Protein AF-A0A7G9YQB5-F1 (afdb_monomer_lite)

Radius of gyration: 18.0 Å; chains: 1; bounding box: 40×24×57 Å

Structure (mmCIF, N/CA/C/O backbone):
data_AF-A0A7G9YQB5-F1
#
_entry.id   AF-A0A7G9YQB5-F1
#
loop_
_atom_site.group_PDB
_atom_site.id
_atom_site.type_symbol
_atom_site.label_atom_id
_atom_site.label_alt_id
_atom_site.label_comp_id
_atom_site.label_asym_id
_atom_site.label_entity_id
_atom_site.label_seq_id
_atom_site.pdbx_PDB_ins_code
_atom_site.Cartn_x
_atom_site.Cartn_y
_atom_site.Cartn_z
_atom_site.occupancy
_atom_site.B_iso_or_equiv
_atom_site.auth_seq_id
_atom_site.auth_comp_id
_atom_site.auth_asym_id
_atom_site.auth_atom_id
_atom_site.pdbx_PDB_model_num
ATOM 1 N N . MET A 1 1 ? 6.358 -9.343 -2.923 1.00 91.31 1 MET A N 1
ATOM 2 C CA . MET A 1 1 ? 6.070 -7.890 -3.006 1.00 91.31 1 MET A CA 1
ATOM 3 C C . MET A 1 1 ? 4.774 -7.714 -3.770 1.00 91.31 1 MET A C 1
ATOM 5 O O . MET A 1 1 ? 4.489 -8.558 -4.615 1.00 91.31 1 MET A O 1
ATOM 9 N N . ILE A 1 2 ? 4.017 -6.659 -3.492 1.00 95.31 2 ILE A N 1
ATOM 10 C CA . ILE A 1 2 ? 2.832 -6.290 -4.268 1.00 95.31 2 ILE A CA 1
ATOM 11 C C . ILE A 1 2 ? 3.127 -5.019 -5.060 1.00 95.31 2 ILE A C 1
ATOM 13 O O . ILE A 1 2 ? 3.774 -4.109 -4.544 1.00 95.31 2 ILE A O 1
ATOM 17 N N . LEU A 1 3 ? 2.701 -4.999 -6.320 1.00 96.31 3 LEU A N 1
ATOM 18 C CA . LEU A 1 3 ? 2.721 -3.837 -7.201 1.00 96.31 3 LEU A CA 1
ATOM 19 C C . LEU A 1 3 ? 1.329 -3.203 -7.169 1.00 96.31 3 LEU A C 1
ATOM 21 O O . LEU A 1 3 ? 0.357 -3.900 -7.451 1.00 96.31 3 LEU A O 1
ATOM 25 N N . TYR A 1 4 ? 1.219 -1.917 -6.844 1.00 96.75 4 TYR A N 1
ATOM 26 C CA . TYR A 1 4 ? -0.076 -1.257 -6.662 1.00 96.75 4 TYR A CA 1
ATOM 27 C C . TYR A 1 4 ? -0.091 0.211 -7.106 1.00 96.75 4 TYR A C 1
ATOM 29 O O . TYR A 1 4 ? 0.948 0.874 -7.194 1.00 96.75 4 TYR A O 1
ATOM 37 N N . TRP A 1 5 ? -1.296 0.726 -7.354 1.00 97.31 5 TRP A N 1
ATOM 38 C CA . TRP A 1 5 ? -1.564 2.142 -7.597 1.00 97.31 5 TRP A CA 1
ATOM 39 C C . TRP A 1 5 ? -1.805 2.890 -6.286 1.00 97.31 5 TRP A C 1
ATOM 41 O O . TRP A 1 5 ? -2.709 2.558 -5.520 1.00 97.31 5 TRP A O 1
ATOM 51 N N . LYS A 1 6 ? -1.021 3.940 -6.026 1.00 95.19 6 LYS A N 1
ATOM 52 C CA . LYS A 1 6 ? -1.218 4.800 -4.852 1.00 95.19 6 LYS A CA 1
ATOM 53 C C . LYS A 1 6 ? -2.604 5.457 -4.915 1.00 95.19 6 LYS A C 1
ATOM 55 O O . LYS A 1 6 ? -2.896 6.162 -5.880 1.00 95.19 6 LYS A O 1
ATOM 60 N N . TYR A 1 7 ? -3.433 5.230 -3.892 1.00 96.12 7 TYR A N 1
ATOM 61 C CA . TYR A 1 7 ? -4.829 5.693 -3.828 1.00 96.12 7 TYR A CA 1
ATOM 62 C C . TYR A 1 7 ? -5.675 5.300 -5.058 1.00 96.12 7 TYR A C 1
ATOM 64 O O . TYR A 1 7 ? -6.566 6.041 -5.465 1.00 96.12 7 TYR A O 1
ATOM 72 N N . GLY A 1 8 ?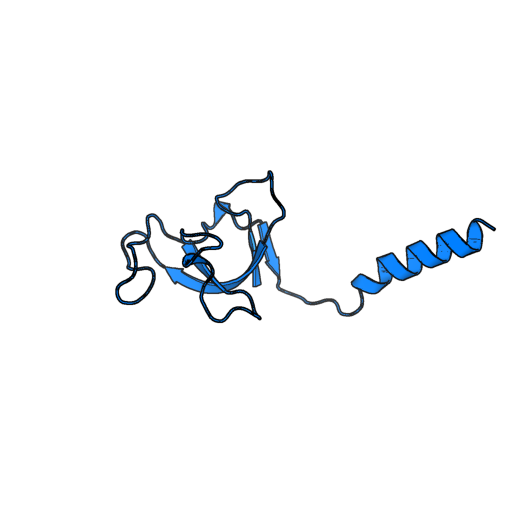 -5.341 4.188 -5.725 1.00 94.00 8 GLY A N 1
ATOM 73 C CA . GLY A 1 8 ? -6.002 3.760 -6.964 1.00 94.00 8 GLY A CA 1
ATOM 74 C C . GLY A 1 8 ? -5.740 4.656 -8.183 1.00 94.00 8 GLY A C 1
ATOM 75 O O . GLY A 1 8 ? -6.320 4.431 -9.242 1.00 94.00 8 GLY A O 1
ATOM 76 N N . SER A 1 9 ? -4.869 5.664 -8.072 1.00 95.12 9 SER A N 1
ATOM 77 C CA . SER A 1 9 ? -4.587 6.593 -9.166 1.00 95.12 9 SER A CA 1
ATOM 78 C C . SER A 1 9 ? -3.596 6.008 -10.169 1.00 95.12 9 SER A C 1
ATOM 80 O O . SER A 1 9 ? -2.452 5.698 -9.830 1.00 95.12 9 SER A O 1
ATOM 82 N N . THR A 1 10 ? -4.010 5.945 -11.434 1.00 93.31 10 THR A N 1
ATOM 83 C CA . THR A 1 10 ? -3.186 5.489 -12.565 1.00 93.31 10 THR A CA 1
ATOM 84 C C . THR A 1 10 ? -2.357 6.609 -13.201 1.00 93.31 10 THR A C 1
ATOM 86 O O . THR A 1 10 ? -1.660 6.373 -14.182 1.00 93.31 10 THR A O 1
ATOM 89 N N . ALA A 1 11 ? -2.436 7.840 -12.680 1.00 93.31 11 ALA A N 1
ATOM 90 C CA . ALA A 1 11 ? -1.682 8.984 -13.202 1.00 93.31 11 ALA A CA 1
ATOM 91 C C . ALA A 1 11 ? -0.194 8.961 -12.797 1.00 93.31 11 ALA A C 1
ATOM 93 O O . ALA A 1 11 ? 0.625 9.663 -13.388 1.00 93.31 11 ALA A O 1
ATOM 94 N N . GLY A 1 12 ? 0.149 8.191 -11.760 1.00 90.31 12 GLY A N 1
ATOM 95 C CA . GLY A 1 12 ? 1.502 8.089 -11.217 1.00 90.31 12 GLY A CA 1
ATOM 96 C C . GLY A 1 12 ? 2.323 6.933 -11.791 1.00 90.31 12 GLY A C 1
ATOM 97 O O . GLY A 1 12 ? 1.939 6.268 -12.745 1.00 90.31 12 GLY A O 1
ATOM 98 N N . THR A 1 13 ? 3.473 6.671 -11.167 1.00 94.06 13 THR A N 1
ATOM 99 C CA . THR A 1 13 ? 4.207 5.405 -11.329 1.00 94.06 13 THR A CA 1
ATOM 100 C C . THR A 1 13 ? 3.734 4.427 -10.251 1.00 94.06 13 THR A C 1
ATOM 102 O O . THR A 1 13 ? 3.626 4.840 -9.093 1.00 94.06 13 THR A O 1
ATOM 105 N N . PRO A 1 14 ? 3.448 3.158 -10.587 1.00 95.25 14 PRO A N 1
ATOM 106 C CA . PRO A 1 14 ? 3.015 2.188 -9.592 1.00 95.25 14 PRO A CA 1
ATOM 107 C C . PRO A 1 14 ? 4.150 1.854 -8.618 1.00 95.25 14 PRO A C 1
ATOM 109 O O . PRO A 1 14 ? 5.331 1.886 -8.971 1.00 95.25 14 PRO A O 1
ATOM 112 N N . ILE A 1 15 ? 3.786 1.525 -7.382 1.00 95.31 15 ILE A N 1
ATOM 113 C CA . ILE A 1 15 ? 4.726 1.267 -6.288 1.00 95.31 15 ILE A CA 1
ATOM 114 C C . ILE A 1 15 ? 4.819 -0.240 -6.076 1.00 95.31 15 ILE A C 1
ATOM 116 O O . ILE A 1 15 ? 3.799 -0.921 -6.022 1.00 95.31 15 ILE A O 1
ATOM 120 N N . ILE A 1 16 ? 6.039 -0.766 -5.945 1.00 95.06 16 ILE A N 1
ATOM 121 C CA . ILE A 1 16 ? 6.280 -2.169 -5.599 1.00 95.06 16 ILE A CA 1
ATOM 122 C C . ILE A 1 16 ? 6.949 -2.267 -4.237 1.00 95.06 16 ILE A C 1
ATOM 124 O O . ILE A 1 16 ? 8.143 -2.023 -4.125 1.00 95.06 16 ILE A O 1
ATOM 128 N N . HIS A 1 17 ? 6.203 -2.661 -3.208 1.00 96.12 17 HIS A N 1
ATOM 129 C CA . HIS A 1 17 ? 6.707 -2.810 -1.837 1.00 96.12 17 HIS A CA 1
ATOM 130 C C . HIS A 1 17 ? 6.287 -4.155 -1.232 1.00 96.12 17 HIS A C 1
ATOM 132 O O . HIS A 1 17 ? 5.516 -4.930 -1.811 1.00 96.12 17 HIS A O 1
ATOM 138 N N . ARG A 1 18 ? 6.844 -4.499 -0.072 1.00 95.62 18 ARG A N 1
ATOM 139 C CA . ARG A 1 18 ? 6.469 -5.715 0.650 1.00 95.62 18 ARG A CA 1
ATOM 140 C C . ARG A 1 18 ? 5.115 -5.504 1.323 1.00 95.62 18 ARG A C 1
ATOM 142 O O . ARG A 1 18 ? 4.962 -4.543 2.067 1.00 95.62 18 ARG A O 1
ATOM 149 N N . ALA A 1 19 ? 4.163 -6.405 1.084 1.00 96.06 19 ALA A N 1
ATOM 150 C CA . ALA A 1 19 ? 2.979 -6.516 1.930 1.00 96.06 19 ALA A CA 1
ATOM 151 C C . ALA A 1 19 ? 3.412 -7.128 3.265 1.00 96.06 19 ALA A C 1
ATOM 153 O O . ALA A 1 19 ? 3.995 -8.213 3.279 1.00 96.06 19 ALA A O 1
ATOM 154 N N . MET A 1 20 ? 3.200 -6.397 4.354 1.00 95.50 20 MET A N 1
ATOM 155 C CA . MET A 1 20 ? 3.593 -6.811 5.699 1.00 95.50 20 MET A CA 1
ATOM 156 C C . MET A 1 20 ? 2.503 -7.674 6.326 1.00 95.50 20 MET A C 1
ATOM 158 O O . MET A 1 20 ? 2.785 -8.772 6.795 1.00 95.50 20 MET A O 1
ATOM 162 N N . TYR A 1 21 ? 1.265 -7.185 6.300 1.00 95.06 21 TYR A N 1
ATOM 163 C CA . TYR A 1 21 ? 0.077 -7.884 6.779 1.00 95.06 21 TYR A CA 1
ATOM 164 C C . TYR A 1 21 ? -1.178 -7.271 6.155 1.00 95.06 21 TYR A C 1
ATOM 166 O O . TYR A 1 21 ? -1.135 -6.170 5.598 1.00 95.06 21 TYR A O 1
ATOM 174 N N . TYR A 1 22 ? -2.274 -8.020 6.225 1.00 95.94 22 TYR A N 1
ATOM 175 C CA . TYR A 1 22 ? -3.612 -7.553 5.884 1.00 95.94 22 TYR A CA 1
ATOM 176 C C . TYR A 1 22 ? -4.339 -7.140 7.159 1.00 95.94 22 TYR A C 1
ATOM 178 O O . TYR A 1 22 ? -4.097 -7.726 8.215 1.00 95.94 22 TYR A O 1
ATOM 186 N N . MET A 1 23 ? -5.212 -6.149 7.057 1.00 95.81 23 MET A N 1
ATOM 187 C CA . MET A 1 23 ? -6.053 -5.708 8.161 1.00 95.81 23 MET A CA 1
ATOM 188 C C . MET A 1 23 ? -7.466 -5.396 7.684 1.00 95.81 23 MET A C 1
ATOM 190 O O . MET A 1 23 ? -7.668 -5.063 6.513 1.00 95.81 23 MET A O 1
ATOM 194 N N . GLU A 1 24 ? -8.420 -5.466 8.608 1.00 96.69 24 GLU A N 1
ATOM 195 C CA . GLU A 1 24 ? -9.814 -5.144 8.336 1.00 96.69 24 GLU A CA 1
ATOM 196 C C . GLU A 1 24 ? -10.123 -3.662 8.572 1.00 96.69 24 GLU A C 1
ATOM 198 O O . GLU A 1 24 ? -9.427 -2.944 9.296 1.00 96.69 24 GLU A O 1
ATOM 203 N N . ALA A 1 25 ? -11.195 -3.192 7.939 1.00 96.75 25 ALA A N 1
ATOM 204 C CA . ALA A 1 25 ? -11.754 -1.878 8.209 1.00 96.75 25 ALA A CA 1
ATOM 205 C C . ALA A 1 25 ? -12.127 -1.745 9.692 1.00 96.75 25 ALA A C 1
ATOM 207 O O . ALA A 1 25 ? -12.748 -2.638 10.266 1.00 96.75 25 ALA A O 1
ATOM 208 N N . GLY A 1 26 ? -11.814 -0.601 10.298 1.00 96.25 26 GLY A N 1
ATOM 209 C CA . GLY A 1 26 ? -12.131 -0.353 11.705 1.00 96.25 26 GLY A CA 1
ATOM 210 C C . GLY A 1 26 ? -11.046 -0.785 12.694 1.00 96.25 26 GLY A C 1
ATOM 211 O O . GLY A 1 26 ? -11.087 -0.337 13.840 1.00 96.25 26 GLY A O 1
ATOM 212 N N . ASP A 1 27 ? -10.041 -1.548 12.260 1.00 94.88 27 ASP A N 1
ATOM 213 C CA . ASP A 1 27 ? -8.887 -1.876 13.095 1.00 94.88 27 ASP A CA 1
ATOM 214 C C . ASP A 1 27 ? -7.837 -0.749 13.081 1.00 94.88 27 ASP A C 1
ATOM 216 O O . ASP A 1 27 ? -7.694 -0.029 12.085 1.00 94.88 27 ASP A O 1
ATOM 220 N N . PRO A 1 28 ? -7.069 -0.562 14.169 1.00 95.06 28 PRO A N 1
ATOM 221 C CA . PRO A 1 28 ? -5.958 0.380 14.178 1.00 95.06 28 PRO A CA 1
ATOM 222 C C . PRO A 1 28 ? -4.816 -0.118 13.281 1.00 95.06 28 PRO A C 1
ATOM 224 O O . PRO A 1 28 ? -4.390 -1.268 13.367 1.00 95.06 28 PRO A O 1
ATOM 227 N N . MET A 1 29 ? -4.280 0.768 12.437 1.00 93.31 29 MET A N 1
ATOM 228 C CA . MET A 1 29 ? -3.231 0.420 11.461 1.00 93.31 29 MET A CA 1
ATOM 229 C C . MET A 1 29 ? -1.885 0.063 12.108 1.00 93.31 29 MET A C 1
ATOM 231 O O . MET A 1 29 ? -1.044 -0.579 11.489 1.00 93.31 29 MET A O 1
ATOM 235 N N . TRP A 1 30 ? -1.670 0.500 13.344 1.00 92.31 30 TRP A N 1
ATOM 236 C CA . TRP A 1 30 ? -0.604 0.094 14.258 1.00 92.31 30 TRP A CA 1
ATOM 237 C C . TRP A 1 30 ? -1.051 0.448 15.680 1.00 92.31 30 TRP A C 1
ATOM 239 O O . TRP A 1 30 ? -2.053 1.141 15.862 1.00 92.31 30 TRP A O 1
ATOM 249 N N . GLU A 1 31 ? -0.323 0.005 16.704 1.00 91.56 31 GLU A N 1
ATOM 250 C CA . GLU A 1 31 ? -0.664 0.320 18.096 1.00 91.56 31 GLU A CA 1
ATOM 251 C C . GLU A 1 31 ? -0.691 1.843 18.333 1.00 91.56 31 GLU A C 1
ATOM 253 O O . GLU A 1 31 ? 0.306 2.537 18.133 1.00 91.56 31 GLU A O 1
ATOM 258 N N . GLY A 1 32 ? -1.861 2.375 18.706 1.00 92.69 32 GLY A N 1
ATOM 259 C CA . GLY A 1 32 ? -2.086 3.819 18.870 1.00 92.69 32 GLY A CA 1
ATOM 260 C C . GLY A 1 32 ? -2.179 4.621 17.561 1.00 92.69 32 GLY A C 1
ATOM 261 O O . GLY A 1 32 ? -2.162 5.850 17.597 1.00 92.69 32 GLY A O 1
ATOM 262 N N . GLY A 1 33 ? -2.246 3.951 16.410 1.00 91.75 33 GLY A N 1
ATOM 263 C CA . GLY A 1 33 ? -2.395 4.566 15.093 1.00 91.75 33 GLY A CA 1
ATOM 264 C C . GLY A 1 33 ? -3.832 4.952 14.729 1.00 91.75 33 GLY A C 1
ATOM 265 O O . GLY A 1 33 ? -4.768 4.692 15.487 1.00 91.75 33 GLY A O 1
ATOM 266 N N . PRO A 1 34 ? -4.024 5.569 13.548 1.00 95.25 34 PRO A N 1
ATOM 267 C CA . PRO A 1 34 ? -5.348 5.845 13.017 1.00 95.25 34 PRO A CA 1
ATOM 268 C C . PRO A 1 34 ? -6.094 4.545 12.704 1.00 95.25 34 PRO A C 1
ATOM 270 O O . PRO A 1 34 ? -5.497 3.507 12.400 1.00 95.25 34 PRO A O 1
ATOM 273 N N . ILE A 1 35 ? -7.419 4.632 12.761 1.00 96.56 35 ILE A N 1
ATOM 274 C CA . ILE A 1 35 ? -8.312 3.548 12.367 1.00 96.56 35 ILE A CA 1
ATOM 275 C C . ILE A 1 35 ? -8.307 3.414 10.846 1.00 96.56 35 ILE A C 1
ATOM 277 O O . ILE A 1 35 ? -8.426 4.411 10.130 1.00 96.56 35 ILE A O 1
ATOM 281 N N . ALA A 1 36 ? -8.191 2.180 10.361 1.00 96.50 36 ALA A N 1
ATOM 282 C CA . ALA A 1 36 ? -8.241 1.878 8.945 1.00 96.50 36 ALA A CA 1
ATOM 283 C C . ALA A 1 36 ? -9.609 2.264 8.356 1.00 96.50 36 ALA A C 1
ATOM 285 O O . ALA A 1 36 ? -10.635 1.719 8.780 1.00 96.50 36 ALA A O 1
ATOM 286 N N . PRO A 1 37 ? -9.651 3.155 7.347 1.00 96.50 37 PRO A N 1
ATOM 287 C CA . PRO A 1 37 ? -10.907 3.553 6.712 1.00 96.50 37 PRO A CA 1
ATOM 288 C C . PRO A 1 37 ? -11.542 2.424 5.886 1.00 96.50 37 PRO A C 1
ATOM 290 O O . PRO A 1 37 ? -12.703 2.523 5.495 1.00 96.50 37 PRO A O 1
ATOM 293 N N . HIS A 1 38 ? -10.779 1.372 5.583 1.00 97.56 38 HIS A N 1
ATOM 294 C CA . HIS A 1 38 ? -11.203 0.187 4.845 1.00 97.56 38 HIS A CA 1
ATOM 295 C C . HIS A 1 38 ? -10.176 -0.942 5.010 1.00 97.56 38 HIS A C 1
ATOM 297 O O . HIS A 1 38 ? -9.033 -0.685 5.393 1.00 97.56 38 HIS A O 1
ATOM 303 N N . SER A 1 39 ? -10.562 -2.170 4.659 1.00 98.12 39 SER A N 1
ATOM 304 C CA . SER A 1 39 ? -9.658 -3.321 4.658 1.00 98.12 39 SER A CA 1
ATOM 305 C C . SER A 1 39 ? -8.580 -3.186 3.574 1.00 98.12 39 SER A C 1
ATOM 307 O O . SER A 1 39 ? -8.780 -2.525 2.544 1.00 98.12 39 SER A O 1
ATOM 309 N N . GLY A 1 40 ? -7.416 -3.786 3.816 1.00 97.56 40 GLY A N 1
ATOM 310 C CA . GLY A 1 40 ? -6.312 -3.781 2.862 1.00 97.56 40 GLY A CA 1
ATOM 311 C C . GLY A 1 40 ? -4.959 -4.141 3.465 1.00 97.56 40 GLY A C 1
ATOM 312 O O . GLY A 1 40 ? -4.835 -4.522 4.628 1.00 97.56 40 GLY A O 1
ATOM 313 N N . TYR A 1 41 ? -3.913 -4.002 2.653 1.00 97.62 41 TYR A N 1
ATOM 314 C CA . TYR A 1 41 ? -2.547 -4.345 3.035 1.00 97.62 41 TYR A CA 1
ATOM 315 C C . TYR A 1 41 ? -1.788 -3.160 3.627 1.00 97.62 41 TYR A C 1
ATOM 317 O O . TYR A 1 41 ? -1.714 -2.088 3.027 1.00 97.62 41 TYR A O 1
ATOM 325 N N . ILE A 1 42 ? -1.100 -3.391 4.740 1.00 97.31 42 ILE A N 1
ATOM 326 C CA . ILE A 1 42 ? -0.019 -2.517 5.193 1.00 97.31 42 ILE A CA 1
ATOM 327 C C . ILE A 1 42 ? 1.249 -2.876 4.423 1.00 97.31 42 ILE A C 1
ATOM 329 O O . ILE A 1 42 ? 1.634 -4.049 4.344 1.00 97.31 42 ILE A O 1
ATOM 333 N N . THR A 1 43 ? 1.912 -1.875 3.844 1.00 97.31 43 THR A N 1
ATOM 334 C CA . THR A 1 43 ? 3.088 -2.084 2.993 1.00 97.31 43 THR A CA 1
ATOM 335 C C . THR A 1 43 ? 4.324 -1.399 3.548 1.00 97.31 43 THR A C 1
ATOM 337 O O . THR A 1 43 ? 4.244 -0.428 4.299 1.00 97.31 43 THR A O 1
ATOM 340 N N . LYS A 1 44 ? 5.497 -1.930 3.208 1.00 97.00 44 LYS A N 1
ATOM 341 C CA . LYS A 1 44 ? 6.784 -1.354 3.596 1.00 97.00 44 LYS A CA 1
ATOM 342 C C . LYS A 1 44 ? 7.815 -1.547 2.491 1.00 97.00 44 LYS A C 1
ATOM 344 O O . LYS A 1 44 ? 8.008 -2.662 1.997 1.00 97.00 44 LYS A O 1
ATOM 349 N N . GLY A 1 45 ? 8.493 -0.465 2.117 1.00 94.62 45 GLY A N 1
ATOM 350 C CA . GLY A 1 45 ? 9.668 -0.530 1.248 1.00 94.62 45 GLY A CA 1
ATOM 351 C C . GLY A 1 45 ? 10.839 -1.256 1.919 1.00 94.62 45 GLY A C 1
ATOM 352 O O . GLY A 1 45 ? 11.078 -1.088 3.113 1.00 94.62 45 GLY A O 1
ATOM 353 N N . ASP A 1 46 ? 11.598 -2.046 1.154 1.00 91.00 46 ASP A N 1
ATOM 354 C CA . ASP A 1 46 ? 12.703 -2.857 1.698 1.00 91.00 46 ASP A CA 1
ATOM 355 C C . ASP A 1 46 ? 13.833 -2.009 2.320 1.00 91.00 46 ASP A C 1
ATOM 357 O O . ASP A 1 46 ? 14.560 -2.496 3.180 1.00 91.00 46 ASP A O 1
ATOM 361 N N . ASN A 1 47 ? 13.960 -0.738 1.919 1.00 92.44 47 ASN A N 1
ATOM 362 C CA . ASN A 1 47 ? 14.936 0.214 2.460 1.00 92.44 47 ASN A CA 1
ATOM 363 C C . ASN A 1 47 ? 14.288 1.321 3.319 1.00 92.44 47 ASN A C 1
ATOM 365 O O . ASN A 1 47 ? 14.866 2.393 3.496 1.00 92.44 47 ASN A O 1
ATOM 369 N N . ASN A 1 48 ? 13.078 1.089 3.837 1.00 92.56 48 ASN A N 1
ATOM 370 C CA . ASN A 1 48 ? 12.375 2.044 4.692 1.00 92.56 48 ASN A CA 1
ATOM 371 C C . ASN A 1 48 ? 12.419 1.586 6.154 1.00 92.56 48 ASN A C 1
ATOM 373 O O . ASN A 1 48 ? 12.259 0.404 6.458 1.00 92.56 48 ASN A O 1
ATOM 377 N N . MET A 1 49 ? 12.575 2.525 7.092 1.00 92.94 49 MET A N 1
ATOM 378 C CA . MET A 1 49 ? 12.515 2.209 8.528 1.00 92.94 49 MET A CA 1
ATOM 379 C C . MET A 1 49 ? 11.076 1.981 9.010 1.00 92.94 49 MET A C 1
ATOM 381 O O . MET A 1 49 ? 10.843 1.124 9.863 1.00 92.94 49 MET A O 1
ATOM 385 N N . VAL A 1 50 ? 10.108 2.675 8.409 1.00 94.75 50 VAL A N 1
ATOM 386 C CA . VAL A 1 50 ? 8.682 2.658 8.776 1.00 94.75 50 VAL A CA 1
ATOM 387 C C . VAL A 1 50 ? 7.814 2.097 7.649 1.00 94.75 50 VAL A C 1
ATOM 389 O O . VAL A 1 50 ? 8.278 1.975 6.515 1.00 94.75 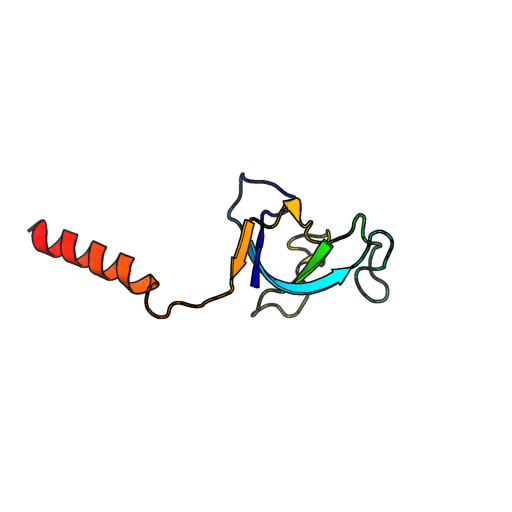50 VAL A O 1
ATOM 392 N N . ILE A 1 51 ? 6.570 1.735 7.972 1.00 95.88 51 ILE A N 1
ATOM 393 C CA . ILE A 1 51 ? 5.551 1.356 6.982 1.00 95.88 51 ILE A CA 1
ATOM 394 C C . ILE A 1 51 ? 5.153 2.560 6.120 1.00 95.88 51 ILE A C 1
ATOM 396 O O . ILE A 1 51 ? 5.272 3.716 6.533 1.00 95.88 51 ILE A O 1
ATOM 400 N N . ASP A 1 52 ? 4.646 2.282 4.927 1.00 96.00 52 ASP A N 1
ATOM 401 C CA . ASP A 1 52 ? 4.290 3.287 3.927 1.00 96.00 52 ASP A CA 1
ATOM 402 C C . ASP A 1 52 ? 3.129 4.185 4.383 1.00 96.00 52 ASP A C 1
ATOM 404 O O . ASP A 1 52 ? 3.017 5.335 3.948 1.00 96.00 52 ASP A O 1
ATOM 408 N N . GLN A 1 53 ? 2.314 3.692 5.316 1.00 96.00 53 GLN A N 1
ATOM 409 C CA . GLN A 1 53 ? 1.158 4.382 5.879 1.00 96.00 53 GLN A CA 1
ATOM 410 C C . GLN A 1 53 ? 1.485 5.600 6.750 1.00 96.00 53 GLN A C 1
ATOM 412 O O . GLN A 1 53 ? 0.603 6.409 7.017 1.00 96.00 53 GLN A O 1
ATOM 417 N N . TYR A 1 54 ? 2.757 5.819 7.093 1.00 94.44 54 TYR A N 1
ATOM 418 C CA . TYR A 1 54 ? 3.183 7.060 7.748 1.00 94.44 54 TYR A CA 1
ATOM 419 C C . TYR A 1 54 ? 3.309 8.265 6.803 1.00 94.44 54 TYR A C 1
ATOM 421 O O . TYR A 1 54 ? 3.411 9.391 7.283 1.00 94.44 54 TYR A O 1
ATOM 429 N N . GLY A 1 55 ? 3.314 8.078 5.478 1.00 91.38 55 GLY A N 1
ATOM 430 C CA . GLY A 1 55 ? 3.390 9.236 4.575 1.00 91.38 55 GLY A CA 1
ATOM 431 C C . GLY A 1 55 ? 3.441 8.953 3.078 1.00 91.38 55 GLY A C 1
ATOM 432 O O . GLY A 1 55 ? 3.139 9.842 2.283 1.00 91.38 55 GLY A O 1
ATOM 433 N N . LEU A 1 56 ? 3.780 7.733 2.654 1.00 92.25 56 LEU A N 1
ATOM 434 C CA . LEU A 1 56 ? 3.751 7.382 1.236 1.00 92.25 56 LEU A CA 1
ATOM 435 C C . LEU A 1 56 ? 2.312 7.167 0.759 1.00 92.25 56 LEU A C 1
ATOM 437 O O . LEU A 1 56 ? 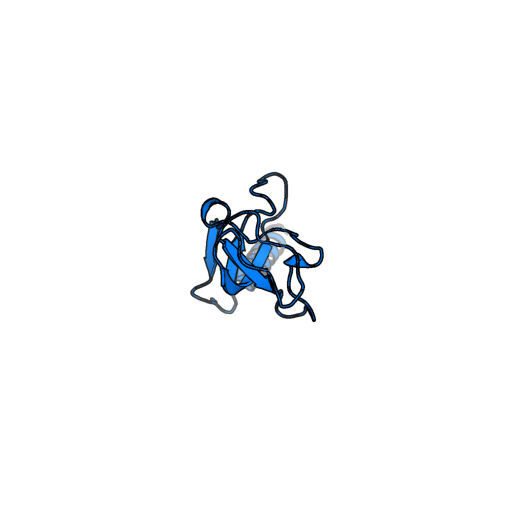1.920 7.744 -0.255 1.00 92.25 56 LEU A O 1
ATOM 441 N N . CYS A 1 57 ? 1.537 6.364 1.484 1.00 93.44 57 CYS A N 1
ATOM 442 C CA . CYS A 1 57 ? 0.117 6.128 1.241 1.00 93.44 57 CYS A CA 1
ATOM 443 C C . CYS A 1 57 ? -0.553 5.872 2.587 1.00 93.44 57 CYS A C 1
ATOM 445 O O . CYS A 1 57 ? -0.440 4.782 3.124 1.00 93.44 57 CYS A O 1
ATOM 447 N N . THR A 1 58 ? -1.203 6.896 3.136 1.00 95.44 58 THR A N 1
ATOM 448 C CA . THR A 1 58 ? -1.752 6.932 4.507 1.00 95.44 58 THR A CA 1
ATOM 449 C C . THR A 1 58 ? -2.922 5.985 4.765 1.00 95.44 58 THR A C 1
ATOM 451 O O . THR A 1 58 ? -3.437 5.948 5.876 1.00 95.44 58 THR A O 1
ATOM 454 N N . GLU A 1 59 ? -3.353 5.237 3.756 1.00 96.12 59 GLU A N 1
ATOM 455 C CA . GLU A 1 59 ? -4.448 4.276 3.830 1.00 96.12 59 GLU A CA 1
ATOM 456 C C . GLU A 1 59 ? -3.890 2.862 3.607 1.00 96.12 59 GLU A C 1
ATOM 458 O O . GLU A 1 59 ? -2.853 2.705 2.942 1.00 96.12 59 GLU A O 1
ATOM 463 N N . PRO A 1 60 ? -4.539 1.815 4.147 1.00 97.56 60 PRO A N 1
ATOM 464 C CA . PRO A 1 60 ? -4.247 0.449 3.734 1.00 97.56 60 PRO A CA 1
ATOM 465 C C . PRO A 1 60 ? -4.339 0.329 2.210 1.00 97.56 60 PRO A C 1
ATOM 467 O O . PRO A 1 60 ? -5.114 1.023 1.561 1.00 97.56 60 PRO A O 1
ATOM 470 N N . ILE A 1 61 ? -3.543 -0.534 1.595 1.00 97.94 61 ILE A N 1
ATOM 471 C CA . ILE A 1 61 ? -3.604 -0.730 0.147 1.00 97.94 61 ILE A CA 1
ATOM 472 C C . ILE A 1 61 ? -4.772 -1.656 -0.167 1.00 97.94 61 ILE A C 1
ATOM 474 O O . ILE A 1 61 ? -4.735 -2.836 0.189 1.00 97.94 61 ILE A O 1
ATOM 478 N N . ARG A 1 62 ? -5.797 -1.123 -0.837 1.00 97.62 62 ARG A N 1
ATOM 479 C CA . ARG A 1 62 ? -6.953 -1.913 -1.267 1.00 97.62 62 ARG A CA 1
ATOM 480 C C . ARG A 1 62 ? -6.554 -2.989 -2.263 1.00 97.62 62 ARG A C 1
ATOM 482 O O . ARG A 1 62 ? -5.659 -2.776 -3.083 1.00 97.62 62 ARG A O 1
ATOM 489 N N . GLU A 1 63 ? -7.262 -4.109 -2.238 1.00 96.06 63 GLU A N 1
ATOM 490 C CA . GLU A 1 63 ? -7.047 -5.194 -3.195 1.00 96.06 63 GLU A CA 1
ATOM 491 C C . GLU A 1 63 ? -7.257 -4.721 -4.636 1.00 96.06 63 GLU A C 1
ATOM 493 O O . GLU A 1 63 ? -6.439 -5.029 -5.499 1.00 96.06 63 GLU A O 1
ATOM 498 N N . GLU A 1 64 ? -8.260 -3.875 -4.892 1.00 96.81 64 GLU A N 1
ATOM 499 C CA . GLU A 1 64 ? -8.513 -3.316 -6.224 1.00 96.81 64 GLU A CA 1
ATOM 500 C C . GLU A 1 64 ? -7.412 -2.369 -6.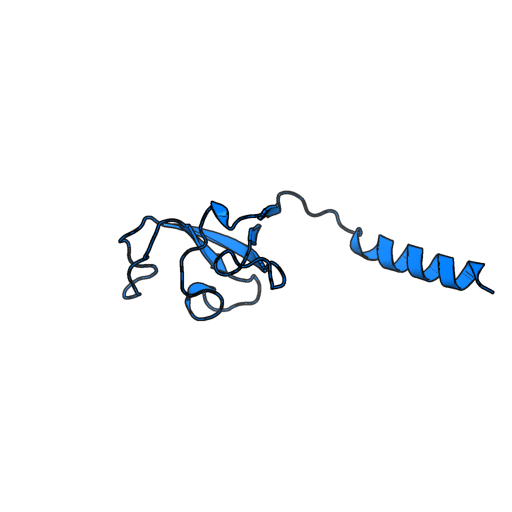732 1.00 96.81 64 GLU A C 1
ATOM 502 O O . GLU A 1 64 ? -7.359 -2.062 -7.923 1.00 96.81 64 GLU A O 1
ATOM 507 N N . TRP A 1 65 ? -6.521 -1.890 -5.859 1.00 97.38 65 TRP A N 1
ATOM 508 C CA . TRP A 1 65 ? -5.372 -1.078 -6.265 1.00 97.38 65 TRP A CA 1
ATOM 509 C C . TRP A 1 65 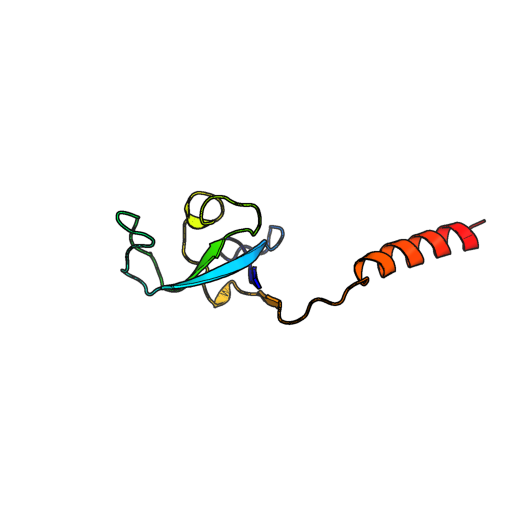? -4.171 -1.936 -6.659 1.00 97.38 65 TRP A C 1
ATOM 511 O O . TRP A 1 65 ? -3.228 -1.422 -7.268 1.00 97.38 65 TRP A O 1
ATOM 521 N N . VAL A 1 66 ? -4.173 -3.224 -6.302 1.00 96.81 66 VAL A N 1
ATOM 522 C CA . VAL A 1 66 ? -3.082 -4.151 -6.591 1.00 96.81 66 VAL A CA 1
ATOM 523 C C . VAL A 1 66 ? -3.133 -4.552 -8.062 1.00 96.81 66 VAL A C 1
ATOM 525 O O . VAL A 1 66 ? -4.086 -5.142 -8.553 1.00 96.81 66 VAL A O 1
ATOM 528 N N . ILE A 1 67 ? -2.049 -4.250 -8.768 1.00 96.00 67 ILE A N 1
ATOM 529 C CA . ILE A 1 67 ? -1.840 -4.596 -10.175 1.00 96.00 67 ILE A CA 1
ATOM 530 C C . ILE A 1 67 ? -1.370 -6.045 -10.292 1.00 96.00 67 ILE A C 1
ATOM 532 O O . ILE A 1 67 ? -1.730 -6.760 -11.224 1.00 96.00 67 ILE A O 1
ATOM 536 N N . GLY A 1 68 ? -0.522 -6.480 -9.359 1.00 92.75 68 GLY A N 1
ATOM 537 C CA . GLY A 1 68 ? -0.003 -7.837 -9.359 1.00 92.75 68 GLY A CA 1
ATOM 538 C C . GLY A 1 68 ? 0.940 -8.136 -8.205 1.00 92.75 68 GLY A C 1
ATOM 539 O O . GLY A 1 68 ? 1.426 -7.249 -7.500 1.00 92.75 68 GLY A O 1
ATOM 540 N N . VAL A 1 69 ? 1.226 -9.424 -8.034 1.00 92.38 69 VAL A N 1
ATOM 541 C CA . VAL A 1 69 ? 2.151 -9.933 -7.022 1.00 92.38 69 VAL A CA 1
ATOM 542 C C . VAL A 1 69 ? 3.454 -10.335 -7.703 1.00 92.38 69 VAL A C 1
ATOM 544 O O . VAL A 1 69 ? 3.468 -11.111 -8.657 1.00 92.38 69 VAL A O 1
ATOM 547 N N . ALA A 1 70 ? 4.576 -9.819 -7.208 1.00 85.56 70 ALA A N 1
ATOM 548 C CA . ALA A 1 70 ? 5.889 -10.249 -7.667 1.00 85.56 70 ALA A CA 1
ATOM 549 C C . ALA A 1 70 ? 6.230 -11.603 -7.028 1.00 85.56 70 ALA A C 1
ATOM 551 O O . ALA A 1 70 ? 6.716 -11.652 -5.894 1.00 85.56 70 ALA A O 1
ATOM 552 N N . CYS A 1 71 ? 5.946 -12.684 -7.760 1.00 76.00 71 CYS A N 1
ATOM 553 C CA . CYS A 1 71 ? 6.181 -14.068 -7.332 1.00 76.00 71 CYS A CA 1
ATOM 554 C C . CYS A 1 71 ? 7.555 -14.618 -7.751 1.00 76.00 71 CYS A C 1
ATOM 556 O O . CYS A 1 71 ? 8.040 -15.564 -7.138 1.00 76.00 71 CYS A O 1
ATOM 558 N N . PHE A 1 72 ? 8.197 -14.044 -8.778 1.00 68.38 72 PHE A N 1
ATOM 559 C CA . PHE A 1 72 ? 9.461 -14.556 -9.311 1.00 68.38 72 PHE A CA 1
ATOM 560 C C . PHE A 1 72 ? 10.418 -13.424 -9.687 1.00 68.38 72 PHE A C 1
ATOM 562 O O . PHE A 1 72 ? 10.037 -12.454 -10.343 1.00 68.38 72 PHE A O 1
ATOM 569 N N . ARG A 1 73 ? 11.684 -13.550 -9.283 1.00 64.00 73 ARG A N 1
ATOM 570 C CA . ARG A 1 73 ? 12.760 -12.635 -9.670 1.00 64.00 73 ARG A CA 1
ATOM 571 C C . ARG A 1 73 ? 13.546 -13.299 -10.792 1.00 64.00 73 ARG A C 1
ATOM 573 O O . ARG A 1 73 ? 14.259 -14.259 -10.536 1.00 64.00 73 ARG A O 1
ATOM 580 N N . VAL A 1 74 ? 13.434 -12.782 -12.014 1.00 70.56 74 VAL A N 1
ATOM 581 C CA . VAL A 1 74 ? 14.288 -13.209 -13.132 1.00 70.56 74 VAL A CA 1
ATOM 582 C C . VAL A 1 74 ? 15.592 -12.413 -13.051 1.00 70.56 74 VAL A C 1
ATOM 584 O O . VAL A 1 74 ? 15.589 -11.216 -13.364 1.00 70.56 74 VAL A O 1
ATOM 587 N N . PRO A 1 75 ? 16.707 -13.004 -12.583 1.00 67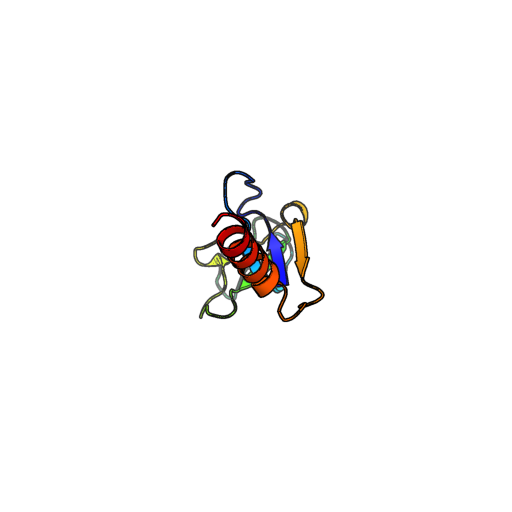.31 75 PRO A N 1
ATOM 588 C CA . PRO A 1 75 ? 17.975 -12.296 -12.585 1.00 67.31 75 PRO A CA 1
ATOM 589 C C . PRO A 1 75 ? 18.358 -11.943 -14.031 1.00 67.31 75 PRO A C 1
ATOM 591 O O . PRO A 1 75 ? 17.978 -12.621 -14.981 1.00 67.31 75 PRO A O 1
ATOM 594 N N . TYR A 1 76 ? 19.096 -10.848 -14.198 1.00 69.19 76 TYR A N 1
ATOM 595 C CA . TYR A 1 76 ? 19.638 -10.375 -15.477 1.00 69.19 76 TYR A CA 1
ATOM 596 C C . TYR A 1 76 ? 18.656 -9.811 -16.525 1.00 69.19 76 TYR A C 1
ATOM 598 O O . TYR A 1 76 ? 19.123 -9.228 -17.501 1.00 69.19 76 TYR A O 1
ATOM 606 N N . ILE A 1 77 ? 17.330 -9.851 -16.319 1.00 77.75 77 ILE A N 1
ATOM 607 C CA . ILE A 1 77 ? 16.355 -9.267 -17.271 1.00 77.75 77 ILE A CA 1
ATOM 608 C C . ILE A 1 77 ? 16.616 -7.770 -17.549 1.00 77.75 77 ILE A C 1
ATOM 610 O O . ILE A 1 77 ? 16.430 -7.288 -18.664 1.00 77.75 77 ILE A O 1
ATOM 614 N N . GLY A 1 78 ? 17.140 -7.034 -16.562 1.00 69.56 78 GLY A N 1
ATOM 615 C CA . GLY A 1 78 ? 17.530 -5.628 -16.720 1.00 69.56 78 GLY A CA 1
ATOM 616 C C . GLY A 1 78 ? 18.643 -5.396 -17.753 1.00 69.56 78 GLY A C 1
ATOM 617 O O . GLY A 1 78 ? 18.691 -4.327 -18.363 1.00 69.56 78 GLY A O 1
ATOM 618 N N . TYR A 1 79 ? 19.497 -6.394 -18.017 1.00 76.69 79 TYR A N 1
ATOM 619 C CA . TYR A 1 79 ? 20.534 -6.298 -19.050 1.00 76.69 79 TYR A CA 1
ATOM 620 C C . TYR A 1 79 ? 19.972 -6.399 -20.466 1.00 76.69 79 TYR A C 1
ATOM 622 O O . TYR A 1 79 ? 20.632 -5.932 -21.387 1.00 76.69 79 TYR A O 1
ATOM 630 N N . VAL A 1 80 ? 18.758 -6.926 -20.667 1.00 76.69 80 VAL A N 1
ATOM 631 C CA . VAL A 1 80 ? 18.151 -7.036 -22.006 1.00 76.69 80 VAL A CA 1
ATOM 632 C C . VAL A 1 80 ? 18.051 -5.659 -22.660 1.00 76.69 80 VAL A C 1
ATOM 634 O O . VAL A 1 80 ? 18.478 -5.485 -23.799 1.00 76.69 80 VAL A O 1
ATOM 637 N N . ARG A 1 81 ? 17.596 -4.644 -21.911 1.00 74.81 81 ARG A N 1
ATOM 638 C CA . ARG A 1 81 ? 17.554 -3.253 -22.390 1.00 74.81 81 ARG A CA 1
ATOM 639 C C . ARG A 1 81 ? 18.946 -2.731 -22.755 1.00 74.81 81 ARG A C 1
ATOM 641 O O . ARG A 1 81 ? 19.095 -2.052 -23.765 1.00 74.81 81 ARG A O 1
ATOM 648 N N . ILE A 1 82 ? 19.959 -3.047 -21.947 1.00 76.88 82 ILE A N 1
ATOM 649 C CA . ILE A 1 82 ? 21.345 -2.596 -22.150 1.00 76.88 82 ILE A CA 1
ATOM 650 C C . ILE A 1 82 ? 21.946 -3.241 -23.405 1.00 76.88 82 ILE A C 1
ATOM 652 O O . ILE A 1 82 ? 22.531 -2.546 -24.231 1.00 76.88 82 ILE A O 1
ATOM 656 N N . ILE A 1 83 ? 21.772 -4.553 -23.574 1.00 79.38 83 ILE A N 1
ATOM 657 C CA . ILE A 1 83 ? 22.263 -5.304 -24.735 1.00 79.38 83 ILE A CA 1
ATOM 658 C C . ILE A 1 83 ? 21.605 -4.785 -26.016 1.00 79.38 83 ILE A C 1
ATOM 660 O O . ILE A 1 83 ? 22.309 -4.502 -26.983 1.00 79.38 83 ILE A O 1
ATOM 664 N N . LEU A 1 84 ? 20.283 -4.580 -26.006 1.00 78.06 84 LEU A N 1
ATOM 665 C CA . LEU A 1 84 ? 19.553 -4.075 -27.170 1.00 78.06 84 LEU A CA 1
ATOM 666 C C . LEU A 1 84 ? 20.029 -2.668 -27.573 1.00 78.06 84 LEU A C 1
ATOM 668 O O . LEU A 1 84 ? 20.292 -2.411 -28.745 1.00 78.06 84 LEU A O 1
ATOM 672 N N . LEU A 1 85 ? 20.207 -1.770 -26.596 1.00 76.00 85 LEU A N 1
ATOM 673 C CA . LEU A 1 85 ? 20.724 -0.415 -26.831 1.00 76.00 85 LEU A CA 1
ATOM 674 C C . LEU A 1 85 ? 22.156 -0.420 -27.383 1.00 76.00 85 LEU A C 1
ATOM 676 O O . LEU A 1 85 ? 22.482 0.388 -28.253 1.00 76.00 85 LEU A O 1
ATOM 680 N N . ASN A 1 86 ? 23.012 -1.320 -26.895 1.00 71.00 86 ASN A N 1
ATOM 681 C CA . ASN A 1 86 ? 24.374 -1.459 -27.405 1.00 71.00 86 ASN A CA 1
ATOM 682 C C . ASN A 1 86 ? 24.402 -2.031 -28.830 1.00 71.00 86 ASN A C 1
ATOM 684 O O . ASN A 1 86 ? 25.181 -1.548 -29.646 1.00 71.00 86 ASN A O 1
ATOM 688 N N . MET A 1 87 ? 23.532 -2.989 -29.167 1.00 70.19 87 MET A N 1
ATOM 689 C CA . MET A 1 87 ? 23.449 -3.522 -30.533 1.00 70.19 87 MET A CA 1
ATOM 690 C C . MET A 1 87 ? 23.020 -2.465 -31.556 1.00 70.19 87 MET A C 1
ATOM 692 O O . MET A 1 87 ? 23.630 -2.370 -32.617 1.00 70.19 87 MET A O 1
ATOM 696 N N . VAL A 1 88 ? 22.041 -1.615 -31.229 1.00 73.06 88 VAL A N 1
ATOM 697 C CA . VAL A 1 88 ? 21.615 -0.520 -32.123 1.00 73.06 88 VAL A CA 1
ATOM 698 C C . VAL A 1 88 ? 22.748 0.487 -32.364 1.00 73.06 88 VAL A C 1
ATOM 700 O O . VAL A 1 88 ? 22.929 0.946 -33.489 1.00 73.06 88 VAL A O 1
ATOM 703 N N . LYS A 1 89 ? 23.563 0.791 -31.343 1.00 67.00 89 LYS A N 1
ATOM 704 C CA . LYS A 1 89 ? 24.746 1.660 -31.496 1.00 67.00 89 LYS A CA 1
ATOM 705 C C . LYS A 1 89 ? 25.839 1.061 -32.385 1.00 67.00 89 LYS A C 1
ATOM 707 O O . LYS A 1 89 ? 26.588 1.819 -32.990 1.00 67.00 89 LYS A O 1
ATOM 712 N N . ILE A 1 90 ? 25.958 -0.266 -32.429 1.00 69.38 90 ILE A N 1
ATOM 713 C CA . ILE A 1 90 ? 26.965 -0.968 -33.237 1.00 69.38 90 ILE A CA 1
ATOM 714 C C . ILE A 1 90 ? 26.517 -1.082 -34.699 1.00 69.38 90 ILE A C 1
ATOM 716 O O . ILE A 1 90 ? 27.341 -0.932 -35.589 1.00 69.38 90 ILE A O 1
ATOM 720 N N . VAL A 1 91 ? 25.227 -1.322 -34.948 1.00 70.69 91 VAL A N 1
ATOM 721 C CA . VAL A 1 91 ? 24.672 -1.485 -36.307 1.00 70.69 91 VAL A CA 1
ATOM 722 C C . VAL A 1 91 ? 24.403 -0.141 -36.999 1.00 70.69 91 VAL A C 1
ATOM 724 O O . VAL A 1 91 ? 24.398 -0.071 -38.221 1.00 70.69 91 VAL A O 1
ATOM 727 N N . GLY A 1 92 ? 24.200 0.941 -36.242 1.00 58.44 92 GLY A N 1
ATOM 728 C CA . GLY A 1 92 ? 24.001 2.293 -36.778 1.00 58.44 92 GLY A CA 1
ATOM 729 C C . GLY A 1 92 ? 25.283 3.051 -37.149 1.00 58.44 92 GLY A C 1
ATOM 730 O O . GLY A 1 92 ? 25.246 4.282 -37.161 1.00 58.44 92 GLY A O 1
ATOM 731 N N . ARG A 1 93 ? 26.406 2.359 -37.383 1.00 50.44 93 ARG A N 1
ATOM 732 C CA . ARG A 1 93 ? 27.705 2.946 -37.742 1.00 50.44 93 ARG A CA 1
ATOM 733 C C . ARG A 1 93 ? 28.255 2.340 -39.025 1.00 50.44 93 ARG A C 1
ATOM 735 O O . ARG A 1 93 ? 28.125 1.109 -39.181 1.00 50.44 93 ARG A O 1
#

Foldseek 3Di:
DWWFDQVLDPPDHTDDFDFPDWDAAQDAPDVVHDGANGTATFTDHPPDPDTCCVPVHVHHGDPSGTPDDDPDDDPPPVCVVVVVVVVCVVVVD

Secondary structure (DSSP, 8-state):
-EEE-GGG-TTSPPEEEEEEEEE-TTSBSSTT-PBPSS-EEEEE-TT-SS-GGGTT-SS-B-GGGEEEE-----TTHHHHHHHHHHHHHHHT-

Organism: NCBI:txid2759911

pLDDT: mean 89.04, std 11.06, range [50.44, 98.12]

Sequence (93 aa):
MILYWKYGSTAGTPIIHRAMYYMEAGDPMWEGGPIAPHSGYITKGDNNMVIDQYGLCTEPIREEWVIGVACFRVPYIGYVRIILLNMVKIVGR